Protein AF-A0A4U5NXP3-F1 (afdb_monomer)

Solvent-accessible surface area (backbone atoms only — not comparable to full-atom values): 6685 Å² total; per-residue (Å²): 140,88,79,84,78,60,95,78,68,69,56,71,68,57,54,52,52,49,53,49,48,68,52,50,55,56,52,52,52,47,53,52,48,53,51,52,50,51,49,51,50,51,50,52,52,50,56,52,52,51,39,62,76,69,70,59,85,77,53,71,72,58,56,55,50,50,55,50,50,53,50,49,52,54,48,52,54,52,51,52,53,53,51,50,55,48,52,61,53,36,73,72,45,88,48,65,68,58,35,52,52,52,52,53,51,50,54,51,51,53,51,66,72,72,105

Structure (mmCIF, N/CA/C/O backbone):
data_AF-A0A4U5NXP3-F1
#
_entry.id   AF-A0A4U5NXP3-F1
#
loop_
_atom_site.group_PDB
_atom_site.id
_atom_site.type_symbol
_atom_site.label_atom_id
_atom_site.label_alt_id
_atom_site.label_comp_id
_atom_site.label_asym_id
_atom_site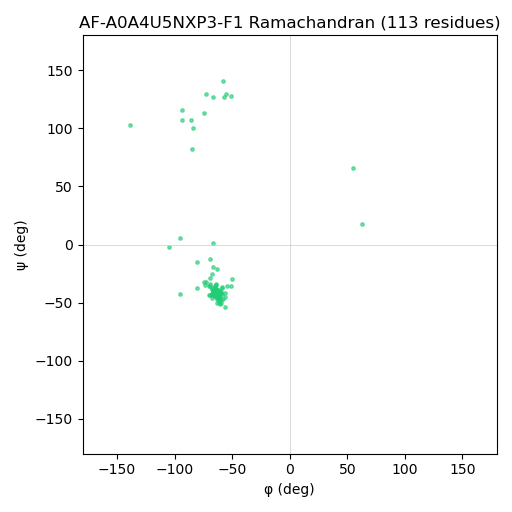.label_entity_id
_atom_site.label_seq_id
_atom_site.pdbx_PDB_ins_code
_atom_site.Cartn_x
_atom_site.Cartn_y
_atom_site.Cartn_z
_atom_site.occupancy
_atom_site.B_iso_or_equiv
_atom_site.auth_seq_id
_atom_site.auth_comp_id
_atom_site.auth_asym_id
_atom_site.auth_atom_id
_atom_site.pdbx_PDB_model_num
ATOM 1 N N . MET A 1 1 ? 25.268 -20.854 -43.116 1.00 37.38 1 MET A N 1
ATOM 2 C CA . MET A 1 1 ? 26.157 -19.767 -42.653 1.00 37.38 1 MET A CA 1
ATOM 3 C C . MET A 1 1 ? 25.459 -19.188 -41.448 1.00 37.38 1 MET A C 1
ATOM 5 O O . MET A 1 1 ? 24.697 -18.240 -41.563 1.00 37.38 1 MET A O 1
ATOM 9 N N . ASP A 1 2 ? 25.620 -19.903 -40.344 1.00 44.66 2 ASP A N 1
ATOM 10 C CA . ASP A 1 2 ? 25.040 -19.597 -39.048 1.00 44.66 2 ASP A CA 1
ATOM 11 C C . ASP A 1 2 ? 26.088 -18.787 -38.296 1.00 44.66 2 ASP A C 1
ATOM 13 O O . ASP A 1 2 ? 27.213 -19.250 -38.096 1.00 44.66 2 ASP A O 1
ATOM 17 N N . SER A 1 3 ? 25.771 -17.534 -37.996 1.00 46.72 3 SER A N 1
ATOM 18 C CA . SER A 1 3 ? 26.684 -16.617 -37.320 1.00 46.72 3 SER A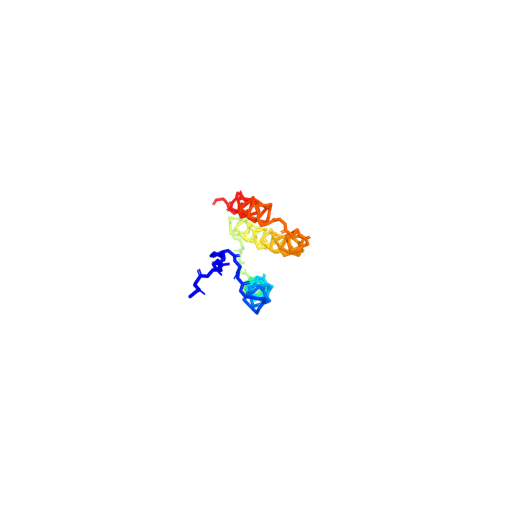 CA 1
ATOM 19 C C . SER A 1 3 ? 25.897 -15.813 -36.290 1.00 46.72 3 SER A C 1
ATOM 21 O O . SER A 1 3 ? 25.144 -14.908 -36.632 1.00 46.72 3 SER A O 1
ATOM 23 N N . ASP A 1 4 ? 26.072 -16.229 -35.035 1.00 46.41 4 ASP A N 1
ATOM 24 C CA . ASP A 1 4 ? 26.119 -15.404 -33.827 1.00 46.41 4 ASP A CA 1
ATOM 25 C C . ASP A 1 4 ? 24.936 -14.472 -33.536 1.00 46.41 4 ASP A C 1
ATOM 27 O O . ASP A 1 4 ? 25.086 -13.257 -33.414 1.00 46.41 4 ASP A O 1
ATOM 31 N N . LEU A 1 5 ? 23.764 -15.057 -33.274 1.00 47.38 5 LEU A N 1
ATOM 32 C CA . LEU A 1 5 ? 22.787 -14.396 -32.413 1.00 47.38 5 LEU A CA 1
ATOM 33 C C . LEU A 1 5 ? 23.147 -14.715 -30.953 1.00 47.38 5 LEU A C 1
ATOM 35 O O . LEU A 1 5 ? 22.888 -15.811 -30.459 1.00 47.38 5 LEU A O 1
ATOM 39 N N . SER A 1 6 ? 23.798 -13.768 -30.275 1.00 45.91 6 SER A N 1
ATOM 40 C CA . SER A 1 6 ? 24.057 -13.842 -28.833 1.00 45.91 6 SER A CA 1
ATOM 41 C C . SER A 1 6 ? 22.747 -14.157 -28.089 1.00 45.91 6 SER A C 1
ATOM 43 O O . SER A 1 6 ? 21.773 -13.425 -28.280 1.00 45.91 6 SER A O 1
ATOM 45 N N . PRO A 1 7 ? 22.690 -15.184 -27.215 1.00 50.78 7 PRO A N 1
ATOM 46 C CA . PRO A 1 7 ? 21.459 -15.595 -26.525 1.00 50.78 7 PRO A CA 1
ATOM 47 C C . PRO A 1 7 ? 20.934 -14.548 -25.523 1.00 50.78 7 PRO A C 1
ATOM 49 O O . PRO A 1 7 ? 19.921 -14.771 -24.867 1.00 50.78 7 PRO A O 1
ATOM 52 N N . TYR A 1 8 ? 21.618 -13.406 -25.416 1.00 48.53 8 TYR A N 1
ATOM 53 C CA . TYR A 1 8 ? 21.292 -12.282 -24.544 1.00 48.53 8 TYR A CA 1
ATOM 54 C C . TYR A 1 8 ? 20.684 -11.081 -25.285 1.00 48.53 8 TYR A C 1
ATOM 56 O O . TYR A 1 8 ? 20.325 -10.098 -24.642 1.00 48.53 8 TYR A O 1
ATOM 64 N N . MET A 1 9 ? 20.546 -11.125 -26.615 1.00 47.97 9 MET A N 1
ATOM 65 C CA . MET A 1 9 ? 19.790 -10.103 -27.348 1.00 47.97 9 MET A CA 1
ATOM 66 C C . MET A 1 9 ? 18.306 -10.466 -27.335 1.00 47.97 9 MET A C 1
ATOM 68 O O . MET A 1 9 ? 17.777 -11.071 -28.267 1.00 47.97 9 MET A O 1
ATOM 72 N N . LEU A 1 10 ? 17.638 -10.116 -26.234 1.00 52.22 10 LEU A N 1
ATOM 73 C CA . LEU A 1 10 ? 16.181 -10.092 -26.172 1.00 52.22 10 LEU A CA 1
ATOM 74 C C . LEU A 1 10 ? 15.685 -9.147 -27.290 1.00 52.22 10 LEU A C 1
ATOM 76 O O . LEU A 1 10 ? 16.164 -8.014 -27.348 1.00 52.22 10 LEU A O 1
ATOM 80 N N . PRO A 1 11 ? 14.770 -9.566 -28.184 1.00 56.81 11 PRO A N 1
ATOM 81 C CA . PRO A 1 11 ? 14.240 -8.675 -29.214 1.00 56.81 11 PRO A CA 1
ATOM 82 C C . PRO A 1 11 ? 13.602 -7.445 -28.551 1.00 56.81 11 PRO A C 1
ATOM 84 O O . PRO A 1 11 ? 12.944 -7.588 -27.519 1.00 56.81 11 PRO A O 1
ATOM 87 N N . ASP A 1 12 ? 13.784 -6.250 -29.126 1.00 59.09 12 ASP A N 1
ATOM 88 C CA . ASP A 1 12 ? 13.363 -4.955 -28.547 1.00 59.09 12 ASP A CA 1
ATOM 89 C C . ASP A 1 12 ? 11.894 -4.933 -28.072 1.00 59.09 12 ASP A C 1
ATOM 91 O O . ASP A 1 12 ? 11.539 -4.263 -27.097 1.00 59.09 12 ASP A O 1
ATOM 95 N N . GLU A 1 13 ? 11.027 -5.723 -28.708 1.00 58.62 13 GLU A N 1
ATOM 96 C CA . GLU A 1 13 ? 9.625 -5.882 -28.308 1.00 58.62 13 GLU A CA 1
ATOM 97 C C . GLU A 1 13 ? 9.459 -6.535 -26.930 1.00 58.62 13 GLU A C 1
ATOM 99 O O . GLU A 1 13 ? 8.583 -6.161 -26.149 1.00 58.62 13 GLU A O 1
ATOM 104 N N . CYS A 1 14 ? 10.339 -7.475 -26.595 1.00 59.19 14 CYS A N 1
ATOM 105 C CA . CYS A 1 14 ? 10.337 -8.170 -25.319 1.00 59.19 14 CYS A CA 1
ATOM 106 C C . CYS A 1 14 ? 10.827 -7.248 -24.190 1.00 59.19 14 CYS A C 1
ATOM 108 O O . CYS A 1 14 ? 10.317 -7.333 -23.076 1.00 59.19 14 CYS A O 1
ATOM 110 N N . HIS A 1 15 ? 11.739 -6.313 -24.483 1.00 61.66 15 HIS A N 1
ATOM 111 C CA . HIS A 1 15 ? 12.183 -5.290 -23.530 1.00 61.66 15 HIS A CA 1
ATOM 112 C C . HIS A 1 15 ? 11.060 -4.291 -23.196 1.00 61.66 15 HIS A C 1
ATOM 114 O O . HIS A 1 15 ? 10.823 -3.979 -22.027 1.00 61.66 15 HIS A O 1
ATOM 120 N N . ASN A 1 16 ? 10.298 -3.846 -24.200 1.00 61.59 16 ASN A N 1
ATOM 121 C CA . ASN A 1 16 ? 9.146 -2.963 -23.986 1.00 61.59 16 ASN A CA 1
ATOM 122 C C . ASN A 1 16 ? 8.006 -3.653 -23.229 1.00 61.59 16 ASN A C 1
ATOM 124 O O . ASN A 1 16 ? 7.410 -3.052 -22.333 1.00 61.59 16 ASN A O 1
ATOM 128 N N . LEU A 1 17 ? 7.725 -4.919 -23.544 1.00 67.00 17 LEU A N 1
ATOM 129 C CA . LEU A 1 17 ? 6.700 -5.696 -22.848 1.00 67.00 17 LEU A CA 1
ATOM 130 C C . LEU A 1 17 ? 7.101 -5.977 -21.392 1.00 67.00 17 LEU A C 1
ATOM 132 O O . LEU A 1 17 ? 6.267 -5.863 -20.494 1.00 67.00 17 LEU A O 1
ATOM 136 N N . LEU A 1 18 ? 8.384 -6.252 -21.136 1.00 67.44 18 LEU A N 1
ATOM 137 C CA . LEU A 1 18 ? 8.921 -6.414 -19.784 1.00 67.44 18 LEU A CA 1
ATOM 138 C C . LEU A 1 18 ? 8.817 -5.111 -18.976 1.00 67.44 18 LEU A C 1
ATOM 140 O O . LEU A 1 18 ? 8.360 -5.135 -17.835 1.00 67.44 18 LEU A O 1
ATOM 144 N N . ASN A 1 19 ? 9.154 -3.965 -19.576 1.00 66.94 19 ASN A N 1
ATOM 145 C CA . ASN A 1 19 ? 8.997 -2.654 -18.938 1.00 66.94 19 ASN A CA 1
ATOM 146 C C . ASN A 1 19 ? 7.526 -2.317 -18.658 1.00 66.94 19 ASN A C 1
ATOM 148 O O . ASN A 1 19 ? 7.207 -1.803 -17.586 1.00 66.94 19 ASN A O 1
ATOM 152 N N . PHE A 1 20 ? 6.617 -2.657 -19.575 1.00 71.50 20 PHE A N 1
ATOM 153 C CA . PHE A 1 20 ? 5.182 -2.480 -19.366 1.00 71.50 20 PHE A CA 1
ATOM 154 C C . PHE A 1 20 ? 4.671 -3.335 -18.200 1.00 71.50 20 PHE A C 1
ATOM 156 O O . PHE A 1 20 ? 3.997 -2.817 -17.310 1.00 71.50 20 PHE A O 1
ATOM 163 N N . MET A 1 21 ? 5.043 -4.616 -18.146 1.00 73.44 21 MET A N 1
ATOM 164 C CA . MET A 1 21 ? 4.667 -5.514 -17.047 1.00 73.44 21 MET A CA 1
ATOM 165 C C . MET A 1 21 ? 5.273 -5.069 -15.710 1.00 73.44 21 MET A C 1
ATOM 167 O O . MET A 1 21 ? 4.579 -5.085 -14.693 1.00 73.44 21 MET A O 1
ATOM 171 N N . ASN A 1 22 ? 6.515 -4.580 -15.714 1.00 67.31 22 ASN A N 1
ATOM 172 C CA . ASN A 1 22 ? 7.180 -4.030 -14.530 1.00 67.31 22 ASN A CA 1
ATOM 173 C C . ASN A 1 22 ? 6.495 -2.775 -13.970 1.00 67.31 22 ASN A C 1
ATOM 175 O O . ASN A 1 22 ? 6.678 -2.472 -12.796 1.00 67.31 22 ASN A O 1
ATOM 179 N N . ILE A 1 23 ? 5.696 -2.058 -14.764 1.00 70.75 23 ILE A N 1
ATOM 180 C CA . ILE A 1 23 ? 4.905 -0.904 -14.305 1.00 70.75 23 ILE A CA 1
ATOM 181 C C . ILE A 1 23 ? 3.472 -1.331 -13.949 1.00 70.75 23 ILE A C 1
ATOM 183 O O . ILE A 1 23 ? 2.917 -0.915 -12.926 1.00 70.75 23 ILE A O 1
ATOM 187 N N . LEU A 1 24 ? 2.862 -2.182 -14.775 1.00 75.94 24 LEU A N 1
ATOM 188 C CA . LEU A 1 24 ? 1.471 -2.608 -14.636 1.00 75.94 24 LEU A CA 1
ATOM 189 C C . LEU A 1 24 ? 1.252 -3.469 -13.383 1.00 75.94 24 LEU A C 1
ATOM 191 O O . LEU A 1 24 ? 0.316 -3.241 -12.620 1.00 75.94 24 LEU A O 1
ATOM 195 N N . VAL A 1 25 ? 2.123 -4.448 -13.142 1.00 74.69 25 VAL A N 1
ATOM 196 C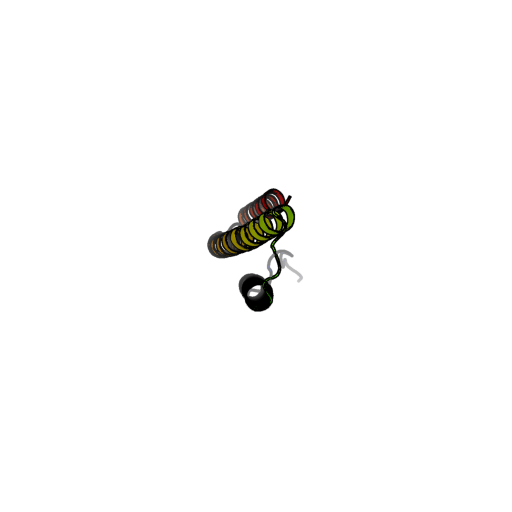 CA . VAL A 1 25 ? 1.984 -5.377 -12.012 1.00 74.69 25 VAL A CA 1
ATOM 197 C C . VAL A 1 25 ? 2.018 -4.648 -10.660 1.00 74.69 25 VAL A C 1
ATOM 199 O O . VAL A 1 25 ? 1.084 -4.829 -9.872 1.00 74.69 25 VAL A O 1
ATOM 202 N N . PRO A 1 26 ? 3.013 -3.788 -10.360 1.00 73.12 26 PRO A N 1
ATOM 203 C CA . PRO A 1 26 ? 3.025 -3.086 -9.082 1.00 73.12 26 PRO A CA 1
ATOM 204 C C . PRO A 1 26 ? 1.923 -2.036 -8.953 1.00 73.12 26 PRO A C 1
ATOM 206 O O . PRO A 1 26 ? 1.378 -1.880 -7.863 1.00 73.12 26 PRO A O 1
ATOM 209 N N . SER A 1 27 ? 1.537 -1.352 -10.035 1.00 74.62 27 SER A N 1
ATOM 210 C CA . SER A 1 27 ? 0.436 -0.378 -9.974 1.00 74.62 27 SER A CA 1
ATOM 211 C C . SER A 1 27 ? -0.901 -1.038 -9.615 1.00 74.62 27 SER A C 1
ATOM 213 O O . SER A 1 27 ? -1.619 -0.519 -8.758 1.00 74.62 27 SER A O 1
ATOM 215 N N . ILE A 1 28 ? -1.202 -2.218 -10.170 1.00 79.75 28 ILE A N 1
ATOM 216 C CA . ILE A 1 28 ? -2.383 -3.011 -9.788 1.00 79.75 28 ILE A CA 1
ATOM 217 C C . ILE A 1 28 ? -2.289 -3.463 -8.325 1.00 79.75 28 ILE A C 1
ATOM 219 O O . ILE A 1 28 ? -3.267 -3.343 -7.585 1.00 79.75 28 ILE A O 1
ATOM 223 N N . ALA A 1 29 ? -1.126 -3.952 -7.888 1.00 78.06 29 ALA A N 1
ATOM 224 C CA . ALA A 1 29 ? -0.934 -4.416 -6.514 1.00 78.06 29 ALA A CA 1
ATOM 225 C C . ALA A 1 29 ? -1.143 -3.290 -5.484 1.00 78.06 29 ALA A C 1
ATOM 227 O O . ALA A 1 29 ? -1.814 -3.487 -4.468 1.00 78.06 29 ALA A O 1
ATOM 228 N N . ILE A 1 30 ? -0.635 -2.087 -5.763 1.00 79.12 30 ILE A N 1
ATOM 229 C CA . ILE A 1 30 ? -0.805 -0.919 -4.888 1.00 79.12 30 ILE A CA 1
ATOM 230 C C . ILE A 1 30 ? -2.254 -0.447 -4.887 1.00 79.12 30 ILE A C 1
ATOM 232 O O . ILE A 1 30 ? -2.803 -0.191 -3.818 1.00 79.12 30 ILE A O 1
ATOM 236 N N . LEU A 1 31 ? -2.904 -0.392 -6.054 1.00 80.38 31 LEU A N 1
ATOM 237 C CA . LEU A 1 31 ? -4.322 -0.047 -6.142 1.00 80.38 31 LEU A CA 1
ATOM 238 C C . LEU A 1 31 ? -5.170 -0.998 -5.283 1.00 80.38 31 LEU A C 1
ATOM 240 O O . LEU A 1 31 ? -6.025 -0.553 -4.517 1.00 80.38 31 LEU A O 1
ATOM 244 N N . LEU A 1 32 ? -4.902 -2.302 -5.371 1.00 82.81 32 LEU A N 1
ATOM 245 C CA . LEU A 1 32 ? -5.595 -3.315 -4.581 1.00 82.81 32 LEU A CA 1
ATOM 246 C C . LEU A 1 32 ? -5.336 -3.139 -3.078 1.00 82.81 32 LEU A C 1
ATOM 248 O O . LEU A 1 32 ? -6.265 -3.242 -2.278 1.00 82.81 32 LEU A O 1
ATOM 252 N N . THR A 1 33 ? -4.095 -2.822 -2.704 1.00 82.25 33 THR A N 1
ATOM 253 C CA . THR A 1 33 ? -3.705 -2.556 -1.312 1.00 82.25 33 THR A CA 1
ATOM 254 C C . THR A 1 33 ? -4.465 -1.351 -0.755 1.00 82.25 33 THR A C 1
ATOM 256 O O . THR A 1 33 ? -5.108 -1.462 0.284 1.00 82.25 33 THR A O 1
ATOM 259 N N . VAL A 1 34 ? -4.519 -0.239 -1.496 1.00 80.25 34 VAL A N 1
ATOM 260 C CA . VAL A 1 34 ? -5.267 0.966 -1.099 1.00 80.25 34 VAL A CA 1
ATOM 261 C C . VAL A 1 34 ? -6.763 0.677 -0.945 1.00 80.25 34 VAL A C 1
ATOM 263 O O . VAL A 1 34 ? -7.395 1.156 0.001 1.00 80.25 34 VAL A O 1
ATOM 266 N N . LEU A 1 35 ? -7.348 -0.121 -1.844 1.00 84.19 35 LEU A N 1
ATOM 267 C CA . LEU A 1 35 ? -8.755 -0.518 -1.749 1.00 84.19 35 LEU A CA 1
ATOM 268 C C . LEU A 1 35 ? -9.025 -1.367 -0.501 1.00 84.19 35 LEU A C 1
ATOM 270 O O . LEU A 1 35 ? -10.004 -1.115 0.207 1.0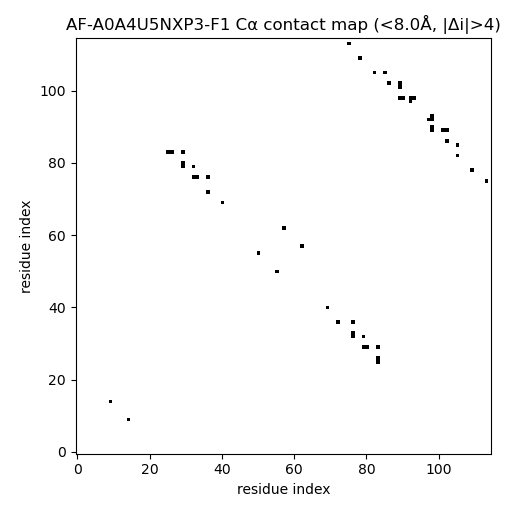0 84.19 35 LEU A O 1
ATOM 274 N N . LEU A 1 36 ? -8.159 -2.340 -0.210 1.00 84.06 36 LEU A N 1
ATOM 275 C CA . LEU A 1 36 ? -8.270 -3.191 0.976 1.00 84.06 36 LEU A CA 1
ATOM 276 C C . LEU A 1 36 ? -8.094 -2.389 2.269 1.00 84.06 36 LEU A C 1
ATOM 278 O O . LEU A 1 36 ? -8.900 -2.556 3.186 1.00 84.06 36 LEU A O 1
ATOM 282 N N . ASP A 1 37 ? -7.125 -1.477 2.320 1.00 81.25 37 ASP A N 1
ATOM 283 C CA . ASP A 1 37 ? -6.888 -0.600 3.471 1.00 81.25 37 ASP A CA 1
ATOM 284 C C . ASP A 1 37 ? -8.082 0.330 3.719 1.00 81.25 37 ASP A C 1
ATOM 286 O O . ASP A 1 37 ? -8.569 0.457 4.849 1.00 81.25 37 ASP A O 1
ATOM 290 N N . THR A 1 38 ? -8.632 0.917 2.650 1.00 80.06 38 THR A N 1
ATOM 291 C CA . THR A 1 38 ? -9.826 1.774 2.718 1.00 80.06 38 THR A CA 1
ATOM 292 C C . THR A 1 38 ? -11.042 0.980 3.194 1.00 80.06 38 THR A C 1
ATOM 294 O O . THR A 1 38 ? -11.786 1.434 4.070 1.00 80.06 38 THR A O 1
ATOM 297 N N . TYR A 1 39 ? -11.234 -0.235 2.674 1.00 84.25 39 TYR A N 1
ATOM 298 C CA . TYR A 1 39 ? -12.314 -1.125 3.096 1.00 84.25 39 TYR A CA 1
ATOM 299 C C . TYR A 1 39 ? -12.165 -1.552 4.563 1.00 84.25 39 TYR A C 1
ATOM 301 O O . TYR A 1 39 ? -13.140 -1.533 5.321 1.00 84.25 39 TYR A O 1
ATOM 309 N N . ALA A 1 40 ? -10.948 -1.889 4.995 1.00 80.88 40 ALA A N 1
ATOM 310 C CA . ALA A 1 40 ? -10.650 -2.263 6.371 1.00 80.88 40 ALA A CA 1
ATOM 311 C C . ALA A 1 40 ? -10.930 -1.103 7.337 1.00 80.88 40 ALA A C 1
ATOM 313 O O . ALA A 1 40 ? -11.601 -1.306 8.355 1.00 80.88 40 ALA A O 1
ATOM 314 N N . MET A 1 41 ? -10.505 0.118 6.994 1.00 78.00 41 MET A N 1
ATOM 315 C CA . MET A 1 41 ? -10.818 1.331 7.754 1.00 78.00 41 MET A CA 1
ATOM 316 C C . MET A 1 41 ? -12.322 1.600 7.828 1.00 78.00 41 MET A C 1
ATOM 318 O O . MET A 1 41 ? -12.844 1.884 8.910 1.00 78.00 41 MET A O 1
ATOM 322 N N . TRP A 1 42 ? -13.032 1.484 6.704 1.00 82.00 42 TRP A N 1
ATOM 323 C CA . TRP A 1 42 ? -14.479 1.682 6.659 1.00 82.00 42 TRP A CA 1
ATOM 324 C C . TRP A 1 42 ? -15.215 0.670 7.545 1.00 82.00 42 TRP A C 1
ATOM 326 O O . TRP A 1 42 ? -16.056 1.049 8.366 1.00 82.00 42 TRP A O 1
ATOM 336 N N . LYS A 1 43 ? -14.835 -0.610 7.464 1.00 81.31 43 LYS A N 1
ATOM 337 C CA . LYS A 1 43 ? -15.382 -1.686 8.299 1.00 81.31 43 LYS A CA 1
ATOM 338 C C . LYS A 1 43 ? -15.110 -1.433 9.786 1.00 81.31 43 LYS A C 1
ATOM 340 O O . LYS A 1 43 ? -16.032 -1.544 10.596 1.00 81.31 43 LYS A O 1
ATOM 345 N N . LEU A 1 44 ? -13.889 -1.033 10.154 1.00 78.12 44 LEU A N 1
ATOM 346 C CA . LEU A 1 44 ? -13.530 -0.639 11.526 1.00 78.12 44 LEU A CA 1
ATOM 347 C C . LEU A 1 44 ? -14.395 0.527 12.027 1.00 78.12 44 LEU A C 1
ATOM 349 O O . LEU A 1 44 ? -14.965 0.443 13.118 1.00 78.12 44 LEU A O 1
ATOM 353 N N . GLY A 1 45 ? -14.558 1.577 11.219 1.00 78.19 45 GLY A N 1
ATOM 354 C CA . GLY A 1 45 ? -15.404 2.727 11.543 1.00 78.19 45 GLY A CA 1
ATOM 355 C C . GLY A 1 45 ? -16.871 2.342 11.753 1.00 78.19 45 GLY A C 1
ATOM 356 O O . GLY A 1 45 ? -17.498 2.786 12.718 1.00 78.19 45 GLY A O 1
ATOM 357 N N . HIS A 1 46 ? -17.401 1.453 10.912 1.00 79.69 46 HIS A N 1
ATOM 358 C CA . HIS A 1 46 ? -18.764 0.938 11.034 1.00 79.69 46 HIS A CA 1
ATOM 359 C C . HIS A 1 46 ? -18.975 0.164 12.348 1.00 79.69 46 HIS A C 1
ATOM 361 O O . HIS A 1 46 ? -19.933 0.432 13.075 1.00 79.69 46 HIS A O 1
ATOM 367 N N . PHE A 1 47 ? -18.045 -0.722 12.726 1.00 73.75 47 PHE A N 1
ATOM 368 C CA . PHE A 1 47 ? -18.116 -1.461 13.996 1.00 73.75 47 PHE A CA 1
ATOM 369 C C . PHE A 1 47 ? -18.017 -0.564 15.235 1.00 73.75 47 PHE A C 1
ATOM 371 O O . PHE A 1 47 ? -18.622 -0.869 16.268 1.00 73.75 47 PHE A O 1
ATOM 378 N N . VAL A 1 48 ? -17.243 0.521 15.164 1.00 72.69 48 VAL A N 1
ATOM 379 C CA . VAL A 1 48 ? -17.154 1.511 16.248 1.00 72.69 48 VAL A CA 1
ATOM 380 C C . VAL A 1 48 ? -18.459 2.304 16.354 1.00 72.69 48 VAL A C 1
ATOM 382 O O . VAL A 1 48 ? -18.976 2.487 17.458 1.00 72.69 48 VAL A O 1
ATOM 385 N N . LYS A 1 49 ? -19.032 2.723 15.218 1.00 75.88 49 LYS A N 1
ATOM 386 C CA . LYS A 1 49 ? -20.295 3.474 15.169 1.00 75.88 49 LYS A CA 1
ATOM 387 C C . LYS A 1 49 ? -21.470 2.651 15.702 1.00 75.88 49 LYS A C 1
ATOM 389 O O . LYS A 1 49 ? -22.224 3.155 16.530 1.00 75.88 49 LYS A O 1
ATOM 394 N N . ILE A 1 50 ? -21.570 1.379 15.306 1.00 74.75 50 ILE A N 1
ATOM 395 C CA . ILE A 1 50 ? -22.558 0.434 15.848 1.00 74.75 50 ILE A CA 1
ATOM 396 C C . ILE A 1 50 ? -22.417 0.343 17.369 1.00 74.75 50 ILE A C 1
ATOM 398 O O . ILE A 1 50 ? -23.376 0.607 18.085 1.00 74.75 50 ILE A O 1
ATOM 402 N N . ARG A 1 51 ? -21.221 0.054 17.896 1.00 68.44 51 ARG A N 1
ATOM 403 C CA . ARG A 1 51 ? -21.028 -0.081 19.353 1.00 68.44 51 ARG A CA 1
ATOM 404 C C . ARG A 1 51 ? -21.393 1.177 20.137 1.00 68.44 51 ARG A C 1
ATOM 406 O O . ARG A 1 51 ? -21.961 1.054 21.219 1.00 68.44 51 ARG A O 1
ATOM 413 N N . LYS A 1 52 ? -21.112 2.363 19.587 1.00 71.31 52 LYS A N 1
ATOM 414 C CA . LYS A 1 52 ? -21.497 3.641 20.203 1.00 71.31 52 LYS A CA 1
ATOM 415 C C . LYS A 1 52 ? -23.019 3.805 20.272 1.00 71.31 52 LYS A C 1
ATOM 417 O O . LYS A 1 52 ? -23.518 4.268 21.291 1.00 71.31 52 LYS A O 1
ATOM 422 N N . ASN A 1 53 ? -23.743 3.382 19.235 1.00 75.94 53 ASN A N 1
ATOM 423 C CA . ASN A 1 53 ? -25.207 3.448 19.200 1.00 75.94 53 ASN A CA 1
ATOM 424 C C . ASN A 1 53 ? -25.880 2.473 20.183 1.00 75.94 53 ASN A C 1
ATOM 426 O O . ASN A 1 53 ? -26.957 2.777 20.679 1.00 75.94 53 ASN A O 1
ATOM 430 N N . TYR A 1 54 ? -25.246 1.337 20.495 1.00 74.44 54 TYR A N 1
ATOM 431 C CA . TYR A 1 54 ? -25.779 0.337 21.435 1.00 74.44 54 TYR A CA 1
ATOM 432 C C . TYR A 1 54 ? -25.265 0.486 22.880 1.00 74.44 54 TYR A C 1
ATOM 434 O O . TYR A 1 54 ? -25.544 -0.372 23.713 1.00 74.44 54 TYR A O 1
ATOM 442 N N . GLY A 1 55 ? -24.495 1.536 23.198 1.00 64.25 55 GLY A N 1
ATOM 443 C CA . GLY A 1 55 ? -24.028 1.808 24.565 1.00 64.25 55 GLY A CA 1
ATOM 444 C C . GLY A 1 55 ? -23.114 0.733 25.173 1.00 64.25 55 GLY A C 1
ATOM 445 O O . GLY A 1 55 ? -22.945 0.694 26.390 1.00 64.25 55 GLY A O 1
ATOM 446 N N . MET A 1 56 ? -22.519 -0.150 24.360 1.00 65.94 56 MET A N 1
ATOM 447 C CA . MET A 1 56 ? -21.685 -1.239 24.876 1.00 65.94 56 MET A CA 1
ATOM 448 C C . MET A 1 56 ? -20.335 -0.709 25.393 1.00 65.94 56 MET A C 1
ATOM 450 O O . MET A 1 56 ? -19.625 -0.025 24.645 1.00 65.94 56 MET A O 1
ATOM 454 N N . PRO A 1 57 ? -19.917 -1.056 26.626 1.00 60.97 57 PRO A N 1
ATOM 455 C CA . PRO A 1 57 ? -18.627 -0.632 27.156 1.00 60.97 57 PRO A CA 1
ATOM 456 C C . PRO A 1 57 ? -17.472 -1.286 26.382 1.00 60.97 57 PRO A C 1
ATOM 458 O O . PRO A 1 57 ? -17.393 -2.507 26.237 1.00 60.97 57 PRO A O 1
ATOM 461 N N . LEU A 1 58 ? -16.532 -0.469 25.890 1.00 62.03 58 LEU A N 1
ATOM 462 C CA . LEU A 1 58 ? -15.290 -0.969 25.300 1.00 62.03 58 LEU A CA 1
ATOM 463 C C . LEU A 1 58 ? -14.357 -1.468 26.408 1.00 62.03 58 LEU A C 1
ATOM 465 O O . LEU A 1 58 ? -13.788 -0.676 27.159 1.00 62.03 58 LEU A O 1
ATOM 469 N N . HIS A 1 59 ? -14.116 -2.778 26.449 1.00 60.91 59 HIS A N 1
ATOM 470 C CA . HIS A 1 59 ? -13.022 -3.333 27.244 1.00 60.91 59 HIS A CA 1
ATOM 471 C C . HIS A 1 59 ? -11.696 -2.669 26.828 1.00 60.91 59 HIS A C 1
ATOM 473 O O . HIS A 1 59 ? -11.353 -2.647 25.642 1.00 60.91 59 HIS A O 1
ATOM 479 N N . ILE A 1 60 ? -10.918 -2.167 27.795 1.00 61.88 60 ILE A N 1
ATOM 480 C CA . ILE A 1 60 ? -9.633 -1.465 27.568 1.00 61.88 60 ILE A CA 1
ATOM 481 C C . ILE A 1 60 ? -8.690 -2.286 26.662 1.00 61.88 60 ILE A C 1
ATOM 483 O O . ILE A 1 60 ? -8.025 -1.740 25.779 1.00 61.88 60 ILE A O 1
ATOM 487 N N . LYS A 1 61 ? -8.712 -3.619 26.806 1.00 62.44 61 LYS A N 1
ATOM 488 C CA . LYS A 1 61 ? -7.957 -4.576 25.980 1.00 62.44 61 LYS A CA 1
ATOM 489 C C . LYS A 1 61 ? -8.338 -4.522 24.491 1.00 62.44 61 LYS A C 1
ATOM 491 O O . LYS A 1 61 ? -7.455 -4.558 23.636 1.00 62.44 61 LYS A O 1
ATOM 496 N N . ASN A 1 62 ? -9.625 -4.369 24.170 1.00 68.31 62 ASN A N 1
ATOM 497 C CA . ASN A 1 62 ? -10.107 -4.283 22.786 1.00 68.31 62 ASN A CA 1
ATOM 498 C C . ASN A 1 62 ? -9.766 -2.930 22.150 1.00 68.31 62 ASN A C 1
ATOM 500 O O . ASN A 1 62 ? -9.393 -2.883 20.981 1.00 68.31 62 ASN A O 1
ATOM 504 N N . ARG A 1 63 ? -9.777 -1.847 22.936 1.00 67.19 63 ARG A N 1
ATOM 505 C CA . ARG A 1 63 ? -9.377 -0.509 22.471 1.00 67.19 63 ARG A CA 1
ATOM 506 C C . ARG A 1 63 ? -7.897 -0.448 22.074 1.00 67.19 63 ARG A C 1
ATOM 508 O O . ARG A 1 63 ? -7.553 0.175 21.071 1.00 67.19 63 ARG A O 1
ATOM 515 N N . ASN A 1 64 ? -7.016 -1.108 22.829 1.00 75.44 64 ASN A N 1
ATOM 516 C CA . ASN A 1 64 ? -5.590 -1.176 22.489 1.00 75.44 64 ASN A CA 1
ATOM 517 C C . ASN A 1 64 ? -5.337 -2.023 21.235 1.00 75.44 64 ASN A C 1
ATOM 519 O O . ASN A 1 64 ? -4.482 -1.672 20.423 1.00 75.44 64 ASN A O 1
ATOM 523 N N . ARG A 1 65 ? -6.111 -3.097 21.040 1.00 74.38 65 ARG A N 1
ATOM 524 C CA . ARG A 1 65 ? -6.036 -3.936 19.837 1.00 74.38 65 ARG A CA 1
ATOM 525 C C . ARG A 1 65 ? -6.500 -3.184 18.586 1.00 74.38 65 ARG A C 1
ATOM 527 O O . ARG A 1 65 ? -5.818 -3.247 17.572 1.00 74.38 65 ARG A O 1
ATOM 534 N N . GLU A 1 66 ? -7.583 -2.413 18.674 1.00 71.94 66 GLU A N 1
ATOM 535 C CA . GLU A 1 66 ? -8.052 -1.551 17.576 1.00 71.94 66 GLU A CA 1
ATOM 536 C C . GLU A 1 66 ? -7.030 -0.473 17.208 1.00 71.94 66 GLU A C 1
ATOM 538 O O . GLU A 1 66 ? -6.702 -0.320 16.036 1.00 71.94 66 GLU A O 1
ATOM 543 N N . LYS A 1 67 ? -6.450 0.220 18.198 1.00 73.38 67 LYS A N 1
ATOM 544 C CA . LYS A 1 67 ? -5.367 1.187 17.948 1.00 73.38 67 LYS A CA 1
ATOM 545 C C . LYS A 1 67 ? -4.157 0.542 17.270 1.00 73.38 67 LYS A C 1
ATOM 547 O O . LYS A 1 67 ? -3.532 1.176 16.425 1.00 73.38 67 LYS A O 1
ATOM 552 N N . ARG A 1 68 ? -3.819 -0.699 17.640 1.00 80.44 68 ARG A N 1
ATOM 553 C CA . ARG A 1 68 ? -2.716 -1.447 17.022 1.00 80.44 68 ARG A CA 1
ATOM 554 C C . ARG A 1 68 ? -3.026 -1.812 15.570 1.00 80.44 68 ARG A C 1
ATOM 556 O O . ARG A 1 68 ? -2.161 -1.622 14.729 1.00 80.44 68 ARG A O 1
ATOM 563 N N . LEU A 1 69 ? -4.251 -2.257 15.280 1.00 79.06 69 LEU A N 1
ATOM 564 C CA . LEU A 1 69 ? -4.699 -2.567 13.917 1.00 79.06 69 LEU A CA 1
ATOM 565 C C . LEU A 1 69 ? -4.696 -1.329 13.019 1.00 79.06 69 LEU A C 1
ATOM 567 O O . LEU A 1 69 ? -4.153 -1.376 11.925 1.00 79.06 69 LEU A O 1
ATOM 571 N N . VAL A 1 70 ? -5.231 -0.204 13.502 1.00 78.69 70 VAL A N 1
ATOM 572 C CA . VAL A 1 70 ? -5.202 1.061 12.751 1.00 78.69 70 VAL A CA 1
ATOM 573 C C . VAL A 1 70 ? -3.763 1.501 12.491 1.00 78.69 70 VAL A C 1
ATOM 575 O O . VAL A 1 70 ? -3.451 1.922 11.385 1.00 78.69 70 VAL A O 1
ATOM 578 N N . ARG A 1 71 ? -2.867 1.360 13.479 1.00 77.69 71 ARG A N 1
ATOM 579 C CA . ARG A 1 71 ? -1.442 1.654 13.288 1.00 77.69 71 ARG A CA 1
ATOM 580 C C . ARG A 1 71 ? -0.809 0.746 12.230 1.00 77.69 71 ARG A C 1
ATOM 582 O O . ARG A 1 71 ? -0.062 1.260 11.416 1.00 77.69 71 ARG A O 1
ATOM 589 N N . MET A 1 72 ? -1.108 -0.555 12.230 1.00 79.62 72 MET A N 1
ATOM 590 C CA . MET A 1 72 ? -0.607 -1.492 11.215 1.00 79.62 72 MET A CA 1
ATOM 591 C C . MET A 1 72 ? -1.077 -1.115 9.808 1.00 79.62 72 MET A C 1
ATOM 593 O O . MET A 1 72 ? -0.237 -0.957 8.935 1.00 79.62 72 MET A O 1
ATOM 597 N N . ILE A 1 73 ? -2.377 -0.859 9.614 1.00 81.25 73 ILE A N 1
ATOM 598 C CA . ILE A 1 73 ? -2.923 -0.430 8.311 1.00 81.25 73 ILE A CA 1
ATOM 599 C C . ILE A 1 73 ? -2.266 0.880 7.855 1.00 81.25 73 ILE A C 1
ATOM 601 O O . ILE A 1 73 ? -1.901 1.037 6.697 1.00 81.25 73 ILE A O 1
ATOM 605 N N . MET A 1 74 ? -2.063 1.826 8.776 1.00 76.69 74 MET A N 1
ATOM 606 C CA . MET A 1 74 ? -1.429 3.103 8.447 1.00 76.69 74 MET A CA 1
ATOM 607 C C . MET A 1 74 ? 0.045 2.937 8.058 1.00 76.69 74 MET A C 1
ATOM 609 O O . MET A 1 74 ? 0.508 3.595 7.131 1.00 76.69 74 MET A O 1
ATOM 613 N N . VAL A 1 75 ? 0.778 2.061 8.753 1.00 79.94 75 VAL A N 1
ATOM 614 C CA . VAL A 1 75 ? 2.163 1.724 8.403 1.00 79.94 75 VAL A CA 1
ATOM 615 C C . VAL A 1 75 ? 2.195 1.067 7.028 1.00 79.94 75 VAL A C 1
ATOM 617 O O . VAL A 1 75 ? 2.901 1.583 6.173 1.00 79.94 75 VAL A O 1
ATOM 620 N N . GLN A 1 76 ? 1.369 0.048 6.781 1.00 78.38 76 GLN A N 1
ATOM 621 C CA . GLN A 1 76 ? 1.270 -0.660 5.500 1.00 78.38 76 GLN A CA 1
ATOM 622 C C . GLN A 1 76 ? 0.952 0.284 4.327 1.00 78.38 76 GLN A C 1
ATOM 624 O O . GLN A 1 76 ? 1.592 0.214 3.274 1.00 78.38 76 GLN A O 1
ATOM 629 N N . ALA A 1 77 ? 0.041 1.241 4.521 1.00 77.69 77 ALA A N 1
ATOM 630 C CA . ALA A 1 77 ? -0.252 2.272 3.528 1.00 77.69 77 ALA A CA 1
ATOM 631 C C . ALA A 1 77 ? 0.980 3.151 3.225 1.00 77.69 77 ALA A C 1
ATOM 633 O O . ALA A 1 77 ? 1.277 3.426 2.065 1.00 77.69 77 ALA A O 1
ATOM 634 N N . ILE A 1 78 ? 1.750 3.553 4.241 1.00 79.44 78 ILE A N 1
ATOM 635 C CA . ILE A 1 78 ? 2.991 4.321 4.040 1.00 79.44 78 ILE A CA 1
ATOM 636 C C . ILE A 1 78 ? 4.052 3.465 3.333 1.00 79.44 78 ILE A C 1
ATOM 638 O O . ILE A 1 78 ? 4.709 3.942 2.406 1.00 79.44 78 ILE A O 1
ATOM 642 N N . THR A 1 79 ? 4.216 2.201 3.732 1.00 76.50 79 THR A N 1
ATOM 643 C CA . THR A 1 79 ? 5.208 1.299 3.131 1.00 76.50 79 THR A CA 1
ATOM 644 C C . THR A 1 79 ? 4.880 0.994 1.671 1.00 76.50 79 THR A C 1
ATOM 646 O O . THR A 1 79 ? 5.802 0.950 0.857 1.00 76.50 79 THR A O 1
ATOM 649 N N . SER A 1 80 ? 3.595 0.857 1.314 1.00 72.19 80 SER A N 1
ATOM 650 C CA . SER A 1 80 ? 3.144 0.642 -0.073 1.00 72.19 80 SER A CA 1
ATOM 651 C C . SER A 1 80 ? 3.431 1.845 -0.985 1.00 72.19 80 SER A C 1
ATOM 653 O O . SER A 1 80 ? 3.881 1.682 -2.120 1.00 72.19 80 SER A O 1
ATOM 655 N N . ILE A 1 81 ? 3.272 3.072 -0.476 1.00 77.06 81 ILE A N 1
ATOM 656 C CA . ILE A 1 81 ? 3.643 4.296 -1.206 1.00 77.06 81 ILE A CA 1
ATOM 657 C C . ILE A 1 81 ? 5.164 4.369 -1.404 1.00 77.06 81 ILE A C 1
ATOM 659 O O . ILE A 1 81 ? 5.636 4.682 -2.498 1.00 77.06 81 ILE A O 1
ATOM 663 N N . LEU A 1 82 ? 5.948 4.055 -0.369 1.00 75.56 82 LEU A N 1
ATOM 664 C CA . LEU A 1 82 ? 7.412 4.054 -0.460 1.00 75.56 82 LEU A CA 1
ATOM 665 C C . LEU A 1 82 ? 7.934 2.994 -1.439 1.00 75.56 82 LEU A C 1
ATOM 667 O O . LEU A 1 82 ? 8.868 3.267 -2.196 1.00 75.56 82 LEU A O 1
ATOM 671 N N . THR A 1 83 ? 7.316 1.811 -1.472 1.00 72.94 83 THR A N 1
ATOM 672 C CA . THR A 1 83 ? 7.647 0.776 -2.465 1.00 72.94 83 THR A CA 1
ATOM 673 C C . THR A 1 83 ? 7.330 1.236 -3.880 1.00 72.94 83 THR A C 1
ATOM 675 O O . THR A 1 83 ? 8.156 1.030 -4.767 1.00 72.94 83 THR A O 1
ATOM 678 N N . TYR A 1 84 ? 6.206 1.924 -4.099 1.00 73.88 84 TYR A N 1
ATOM 679 C CA . TYR A 1 84 ? 5.877 2.487 -5.411 1.00 73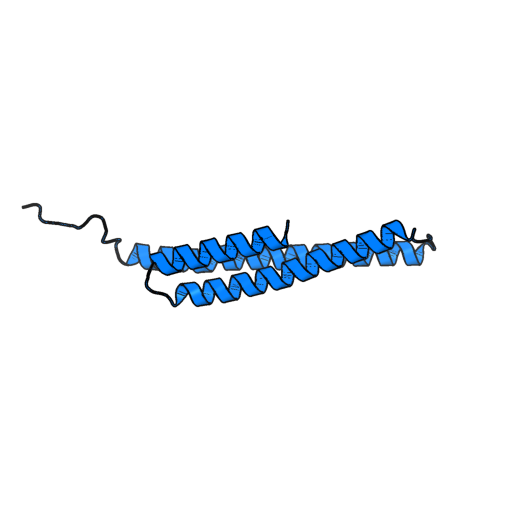.88 84 TYR A CA 1
ATOM 680 C C . TYR A 1 84 ? 6.927 3.478 -5.910 1.00 73.88 84 TYR A C 1
ATOM 682 O O . TYR A 1 84 ? 7.434 3.347 -7.022 1.00 73.88 84 TYR A O 1
ATOM 690 N N . ILE A 1 85 ? 7.286 4.450 -5.065 1.00 74.88 85 ILE A N 1
ATOM 691 C CA . ILE A 1 85 ? 8.289 5.468 -5.399 1.00 74.88 85 ILE A CA 1
ATOM 692 C C . ILE A 1 85 ? 9.616 4.792 -5.740 1.00 74.88 85 ILE A C 1
ATOM 694 O O . ILE A 1 85 ? 10.264 5.149 -6.723 1.00 74.88 85 ILE A O 1
ATOM 698 N N . SER A 1 86 ? 9.999 3.782 -4.963 1.00 70.56 86 SER A N 1
ATOM 699 C CA . SER A 1 86 ? 11.224 3.043 -5.224 1.00 70.56 86 SER A CA 1
ATOM 700 C C . SER A 1 86 ? 11.191 2.261 -6.538 1.00 70.56 86 SER A C 1
ATOM 702 O O . SER A 1 86 ? 12.184 2.244 -7.257 1.00 70.56 86 SER A O 1
ATOM 704 N N . LEU A 1 87 ? 10.053 1.670 -6.909 1.00 68.81 87 LEU A N 1
ATOM 705 C CA . LEU A 1 87 ? 9.896 1.005 -8.205 1.00 68.81 87 LEU A CA 1
ATOM 706 C C . LEU A 1 87 ? 10.020 1.994 -9.371 1.00 68.81 87 LEU A C 1
ATOM 708 O O . LEU A 1 87 ? 10.664 1.679 -10.371 1.00 68.81 87 LEU A O 1
ATOM 712 N N . CYS A 1 88 ? 9.494 3.214 -9.225 1.00 68.00 88 CYS A N 1
ATOM 713 C CA . CYS A 1 88 ? 9.713 4.282 -10.203 1.00 68.0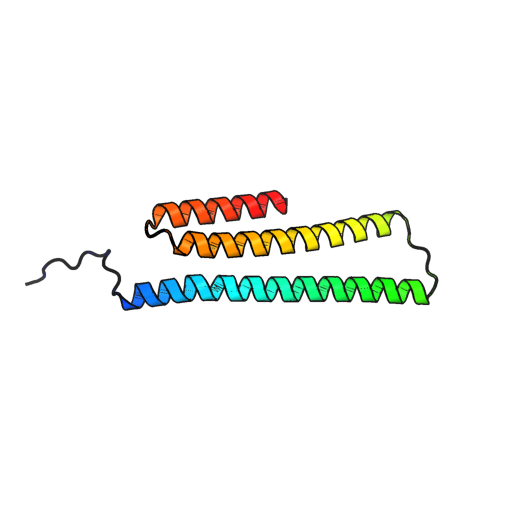0 88 CYS A CA 1
ATOM 714 C C . CYS A 1 88 ? 11.196 4.680 -10.304 1.00 68.00 88 CYS A C 1
ATOM 716 O O . CYS A 1 88 ? 11.696 4.892 -11.407 1.00 68.00 88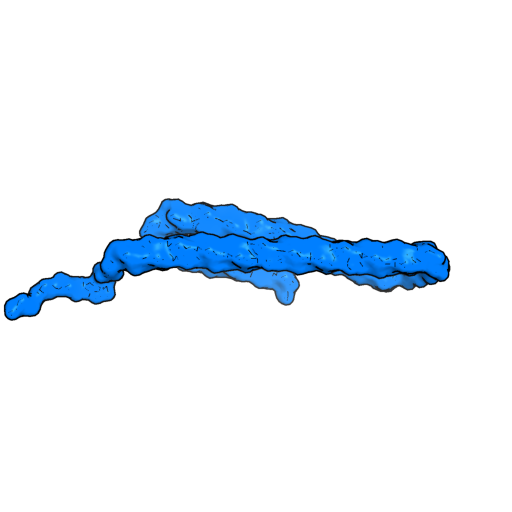 CYS A O 1
ATOM 718 N N . PHE A 1 89 ? 11.917 4.744 -9.180 1.00 67.69 89 PHE A N 1
ATOM 719 C CA . PHE A 1 89 ? 13.365 4.983 -9.177 1.00 67.69 89 PHE A CA 1
ATOM 720 C C . PHE A 1 89 ? 14.155 3.821 -9.787 1.00 67.69 89 PHE A C 1
ATOM 722 O O . PHE A 1 89 ? 15.121 4.051 -10.510 1.00 67.69 89 PHE A O 1
ATOM 729 N N . ALA A 1 90 ? 13.739 2.581 -9.540 1.00 62.66 90 ALA A N 1
ATOM 730 C CA . ALA A 1 90 ? 14.372 1.390 -10.089 1.00 62.66 90 ALA A CA 1
ATOM 731 C C . ALA A 1 90 ? 14.264 1.346 -11.623 1.00 62.66 90 ALA A C 1
ATOM 733 O O . ALA A 1 90 ? 15.221 0.954 -12.282 1.00 62.66 90 ALA A O 1
ATOM 734 N N . ALA A 1 91 ? 13.158 1.833 -12.196 1.00 62.53 91 ALA A N 1
ATOM 735 C CA . ALA A 1 91 ? 12.983 1.955 -13.645 1.00 62.53 91 ALA A CA 1
ATOM 736 C C . ALA A 1 91 ? 13.929 2.982 -14.308 1.00 62.53 91 ALA A C 1
ATOM 738 O O . ALA A 1 91 ? 14.150 2.921 -15.516 1.00 62.53 91 ALA A O 1
ATOM 739 N N . LEU A 1 92 ? 14.515 3.916 -13.545 1.00 63.84 92 LEU A N 1
ATOM 740 C CA . LEU A 1 92 ? 15.518 4.861 -14.059 1.00 63.84 92 LEU A CA 1
ATOM 741 C C . LEU A 1 92 ? 16.923 4.241 -14.151 1.00 63.84 92 LEU A C 1
ATOM 743 O O . LEU A 1 92 ? 17.805 4.800 -14.807 1.00 63.84 92 LEU A O 1
ATOM 747 N N . ILE A 1 93 ? 17.151 3.092 -13.509 1.00 64.38 93 ILE A N 1
ATOM 748 C CA . ILE A 1 93 ? 18.455 2.435 -13.460 1.00 64.38 93 ILE A CA 1
ATOM 749 C C . ILE A 1 93 ? 18.543 1.416 -14.599 1.00 64.38 93 ILE A C 1
ATOM 751 O O . ILE A 1 93 ? 17.962 0.343 -14.532 1.00 64.38 93 ILE A O 1
ATOM 755 N N . ARG A 1 94 ? 19.333 1.724 -15.635 1.00 57.22 94 ARG A N 1
ATOM 756 C CA . ARG A 1 94 ? 19.566 0.814 -16.778 1.00 57.22 94 ARG A CA 1
ATOM 757 C C . ARG A 1 94 ? 20.392 -0.434 -16.436 1.00 57.22 94 ARG A C 1
ATOM 759 O O . ARG A 1 94 ? 20.479 -1.343 -17.249 1.00 57.22 94 ARG A O 1
ATOM 766 N N . ASN A 1 95 ? 21.030 -0.464 -15.265 1.00 70.56 95 ASN A N 1
ATOM 767 C CA . ASN A 1 95 ? 21.803 -1.616 -14.807 1.00 70.56 95 ASN A CA 1
ATOM 768 C C . ASN A 1 95 ? 20.889 -2.628 -14.103 1.00 70.56 95 ASN A C 1
ATOM 770 O O . ASN A 1 95 ? 20.511 -2.425 -12.948 1.00 70.56 95 ASN A O 1
ATOM 774 N N . GLU A 1 96 ? 20.618 -3.749 -14.772 1.00 68.44 96 GLU A N 1
ATOM 775 C CA . GLU A 1 96 ? 19.755 -4.838 -14.284 1.00 68.44 96 GLU A CA 1
ATOM 776 C C . GLU A 1 96 ? 20.194 -5.376 -12.909 1.00 68.44 96 GLU A C 1
ATOM 778 O O . GLU A 1 96 ? 19.367 -5.661 -12.044 1.00 68.44 96 GLU A O 1
ATOM 783 N N . PHE A 1 97 ? 21.507 -5.431 -12.651 1.00 72.06 97 PHE A N 1
ATOM 784 C CA . PHE A 1 97 ? 22.050 -5.869 -11.362 1.00 72.06 97 PHE A CA 1
ATOM 785 C C . PHE A 1 97 ? 21.671 -4.933 -10.203 1.00 72.06 97 PHE A C 1
ATOM 787 O O . PHE A 1 97 ? 21.293 -5.393 -9.124 1.00 72.06 97 PHE A O 1
ATOM 794 N N . LEU A 1 98 ? 21.729 -3.613 -10.414 1.00 68.62 98 LEU A N 1
ATOM 795 C CA . LEU A 1 98 ? 21.317 -2.651 -9.386 1.00 68.62 98 LEU A CA 1
ATOM 796 C C . LEU A 1 98 ? 19.803 -2.681 -9.173 1.00 68.62 98 LEU A C 1
ATOM 798 O O . LEU A 1 98 ? 19.347 -2.534 -8.041 1.00 68.62 98 LEU A O 1
ATOM 802 N N . GLN A 1 99 ? 19.032 -2.884 -10.241 1.00 66.06 99 GLN A N 1
ATOM 803 C CA . GLN A 1 99 ? 17.581 -3.018 -10.162 1.00 66.06 99 GLN A CA 1
ATOM 804 C C . GLN A 1 99 ? 17.181 -4.247 -9.326 1.00 66.06 99 GLN A C 1
ATOM 806 O O . GLN A 1 99 ? 16.305 -4.163 -8.458 1.00 66.06 99 GLN A O 1
ATOM 811 N N . PHE A 1 100 ? 17.871 -5.375 -9.518 1.00 71.50 100 PHE A N 1
ATOM 812 C CA . PHE A 1 100 ? 17.683 -6.585 -8.716 1.00 71.50 100 PHE A CA 1
ATOM 813 C C . PHE A 1 100 ? 18.061 -6.376 -7.239 1.00 71.50 100 PHE A C 1
ATOM 815 O O . PHE A 1 100 ? 17.328 -6.784 -6.335 1.00 71.50 100 PHE A O 1
ATOM 822 N N . LEU A 1 101 ? 19.175 -5.690 -6.975 1.00 77.81 101 LEU A N 1
ATOM 823 C CA . LEU A 1 101 ? 19.636 -5.422 -5.611 1.00 77.81 101 LEU A CA 1
ATOM 824 C C . LEU A 1 101 ? 18.694 -4.459 -4.870 1.00 77.81 101 LEU A C 1
ATOM 826 O O . LEU A 1 101 ? 18.342 -4.708 -3.717 1.00 77.81 101 LEU A O 1
ATOM 830 N N . ALA A 1 102 ? 18.226 -3.403 -5.540 1.00 69.25 102 ALA A N 1
ATOM 831 C CA . ALA A 1 102 ? 17.288 -2.436 -4.975 1.00 69.25 102 ALA A CA 1
ATOM 832 C C . ALA A 1 102 ? 15.913 -3.058 -4.684 1.00 69.25 102 ALA A C 1
ATOM 834 O O . ALA A 1 102 ? 15.350 -2.834 -3.611 1.00 69.25 102 ALA A O 1
ATOM 835 N N . SER A 1 103 ? 15.385 -3.872 -5.604 1.00 69.25 103 SER A N 1
ATOM 836 C CA . SER A 1 103 ? 14.106 -4.566 -5.401 1.00 69.25 103 SER A CA 1
ATOM 837 C C . SER A 1 103 ? 14.179 -5.574 -4.250 1.00 69.25 103 SER A C 1
ATOM 839 O O . SER A 1 103 ? 13.302 -5.567 -3.386 1.00 69.25 103 SER A O 1
ATOM 841 N N . SER A 1 104 ? 15.250 -6.368 -4.172 1.00 75.62 104 SER A N 1
ATOM 842 C CA . SER A 1 104 ? 15.475 -7.318 -3.072 1.00 75.62 104 SER A CA 1
ATOM 843 C C . SER A 1 104 ? 15.625 -6.611 -1.721 1.00 75.62 104 SER A C 1
ATOM 845 O O . SER A 1 104 ? 15.061 -7.051 -0.720 1.00 75.62 104 SER A O 1
ATOM 847 N N . PHE A 1 105 ? 16.336 -5.480 -1.691 1.00 78.56 105 PHE A N 1
ATOM 848 C CA . PHE A 1 105 ? 16.502 -4.676 -0.482 1.00 78.56 105 PHE A CA 1
ATOM 849 C C . PHE A 1 105 ? 15.173 -4.087 0.006 1.00 78.56 105 PHE A C 1
ATOM 851 O O . PHE A 1 105 ? 14.876 -4.145 1.200 1.00 78.56 105 PHE A O 1
ATOM 858 N N . LEU A 1 106 ? 14.336 -3.570 -0.901 1.00 73.44 106 LEU A N 1
ATOM 859 C CA . LEU A 1 106 ? 13.010 -3.083 -0.519 1.00 73.44 106 LEU A CA 1
ATOM 860 C C . LEU A 1 106 ? 12.094 -4.182 -0.016 1.00 73.44 106 LEU A C 1
ATOM 862 O O . LEU A 1 106 ? 11.407 -3.970 0.980 1.00 73.44 106 LEU A O 1
ATOM 866 N N . TRP A 1 107 ? 12.094 -5.340 -0.671 1.00 73.56 107 TRP A N 1
ATOM 867 C CA . TRP A 1 107 ? 11.327 -6.488 -0.201 1.00 73.56 107 TRP A CA 1
ATOM 868 C C . TRP A 1 107 ? 11.758 -6.918 1.204 1.00 73.56 107 TRP A C 1
ATOM 870 O O . TRP A 1 107 ? 10.900 -7.166 2.051 1.00 73.56 107 TRP A O 1
ATOM 880 N N . GLY A 1 108 ? 13.064 -6.909 1.487 1.00 74.69 108 GLY A N 1
ATOM 881 C CA . GLY A 1 108 ? 13.591 -7.157 2.830 1.00 74.69 108 GLY A CA 1
ATOM 882 C C . GLY A 1 108 ? 13.148 -6.110 3.858 1.00 74.69 108 GLY A C 1
ATOM 883 O O . GLY A 1 108 ? 12.755 -6.465 4.969 1.00 74.69 108 GLY A O 1
ATOM 884 N N . MET A 1 109 ? 13.139 -4.823 3.491 1.00 73.25 109 MET A N 1
ATOM 885 C CA . MET A 1 109 ? 12.640 -3.763 4.375 1.00 73.25 109 MET A CA 1
ATOM 886 C C . MET A 1 109 ? 11.148 -3.9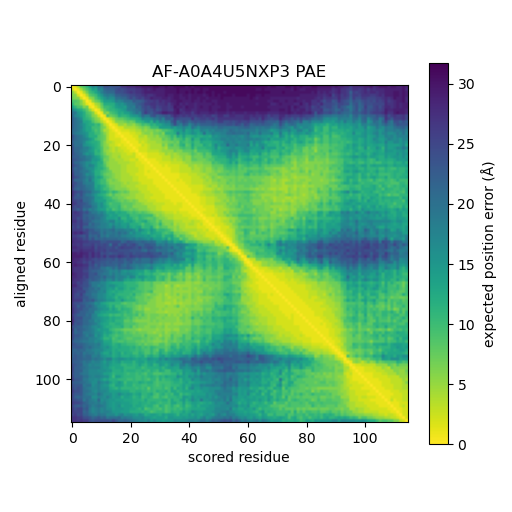17 4.678 1.00 73.25 109 MET A C 1
ATOM 888 O O . MET A 1 109 ? 10.763 -3.812 5.840 1.00 73.25 109 MET A O 1
ATOM 892 N N . VAL A 1 110 ? 10.318 -4.212 3.673 1.00 72.69 110 VAL A N 1
ATOM 893 C CA . VAL A 1 110 ? 8.875 -4.439 3.864 1.00 72.69 110 VAL A CA 1
ATOM 894 C C . VAL A 1 110 ? 8.638 -5.606 4.824 1.00 72.69 110 VAL A C 1
ATOM 896 O O . VAL A 1 110 ? 7.919 -5.442 5.806 1.00 72.69 110 VAL A O 1
ATOM 899 N N . GLN A 1 111 ? 9.316 -6.741 4.620 1.00 74.25 111 GLN A N 1
ATOM 900 C CA . GLN A 1 111 ? 9.191 -7.896 5.517 1.00 74.25 111 GLN A CA 1
ATOM 901 C C . GLN A 1 111 ? 9.633 -7.583 6.952 1.00 74.25 111 GLN A C 1
ATOM 903 O O . GLN A 1 111 ? 8.976 -8.004 7.897 1.00 74.25 111 GLN A O 1
ATOM 908 N N . SER A 1 112 ? 10.703 -6.803 7.136 1.00 71.75 112 SER A N 1
ATOM 909 C CA . SER A 1 112 ? 11.162 -6.420 8.481 1.00 71.75 112 SER A CA 1
ATOM 910 C C . SER A 1 112 ? 10.193 -5.494 9.230 1.00 71.75 112 SER A C 1
ATOM 912 O O . SER A 1 112 ? 10.201 -5.465 10.461 1.00 71.75 112 SER A O 1
ATOM 914 N N . ILE A 1 113 ? 9.374 -4.728 8.502 1.00 69.56 113 ILE A N 1
ATOM 915 C CA . ILE A 1 113 ? 8.363 -3.828 9.072 1.00 69.56 113 ILE A CA 1
ATOM 916 C C . ILE A 1 113 ? 7.103 -4.610 9.460 1.00 69.56 113 ILE A C 1
ATOM 918 O O . ILE A 1 113 ? 6.503 -4.305 10.495 1.00 69.56 113 ILE A O 1
ATOM 922 N N . ASP A 1 114 ? 6.726 -5.610 8.661 1.00 61.84 114 ASP A N 1
ATOM 923 C CA . ASP A 1 114 ? 5.564 -6.463 8.931 1.00 61.84 114 ASP A CA 1
ATOM 924 C C . ASP A 1 114 ? 5.817 -7.478 10.062 1.00 61.84 114 ASP A C 1
ATOM 926 O O . ASP A 1 114 ? 4.902 -7.723 10.858 1.00 61.84 114 ASP A O 1
ATOM 930 N N . GLY A 1 115 ? 7.062 -7.955 10.215 1.00 51.47 115 GLY A N 1
ATOM 931 C CA . GLY A 1 115 ? 7.504 -8.817 11.322 1.00 51.47 115 GLY A CA 1
ATOM 932 C C . GLY A 1 115 ? 7.367 -10.307 11.049 1.00 51.47 115 GLY A C 1
ATOM 933 O O . GLY A 1 115 ? 6.219 -10.801 10.999 1.00 51.47 115 GLY A O 1
#

Secondary structure (DSSP, 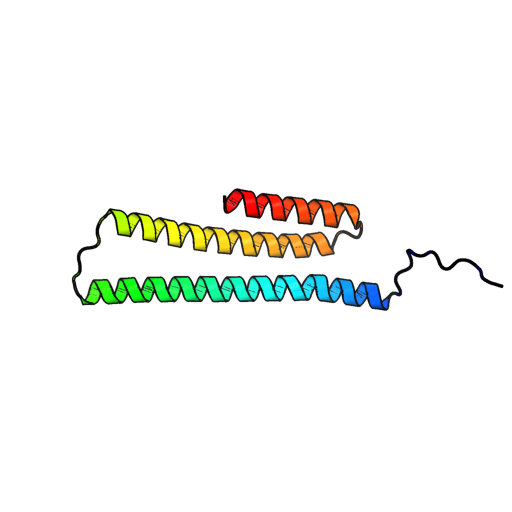8-state):
------TT---HHHHHHHHHHHHHHHHHHHHHHHHHHHHHHHHHHHHHHHHHHTT----HHHHHHHHHHHHHHHHHHHHHHHHHHHHHHHTT---HHHHHHHHHHHHHHHHHHH-

Radius of gyration: 22.0 Å; Cα contacts (8 Å, |Δi|>4): 26; chains: 1; bounding box: 52×25×70 Å

Mean predicted aligned error: 12.55 Å

Organism: Steinernema carpocapsae (NCBI:txid34508)

InterPro domains:
  IPR019430 7TM GPCR, serpentine receptor class x (Srx) [PF10328] (12-115)

Foldseek 3Di:
DDDDPDPPCDPVVVVVVVLVCLLVVLVVVLVVLVVVLVVVVVVLVVVVVVCVVVVPDDDPVVVVVSVVVNVVSVVSNVLSVVLNVQSVVLSVDPDPVVSVVSNVVSVVVVVVSND

pLDDT: mean 70.09, std 9.94, range [37.38, 84.25]

Sequence (115 aa):
MDSDLSPYMLPDECHNLLNFMNILVPSIAILLTVLLDTYAMWKLGHFVKIRKNYGMPLHIKNRNREKRLVRMIMVQAITSILTYISLCFAALIRNEFLQFLASSFLWGMVQSIDG

Nearest PDB structures (foldseek):
  5eiu-assembly1_D  TM=5.535E-01  e=1.295E+00  Macaca mulatta
  8glv-assembly1_Eb  TM=5.406E-01  e=6.045E+00  Chlamydomonas reinhardtii
  3q0k-assembly1_B  TM=3.571E-01  e=8.129E+00  Homo sapiens